Protein AF-A0A3D9JQ90-F1 (afdb_monomer)

Radius of gyration: 9.87 Å; Cα contacts (8 Å, |Δi|>4): 86; chains: 1; bounding box: 22×19×24 Å

Mean predicted aligned error: 6.75 Å

Secondary structure (DSSP, 8-state):
--EEEEE-TTS-EEEEE-SSTHHHHHHHHHTTEEEEEEETTEEEEEE--

Solvent-accessible surface area (backbone atoms only — not comparable to full-atom values): 2882 Å² total; per-residue (Å²): 126,44,34,35,38,36,39,43,80,89,69,50,74,46,80,42,78,50,87,49,81,64,58,56,55,53,52,49,69,77,37,5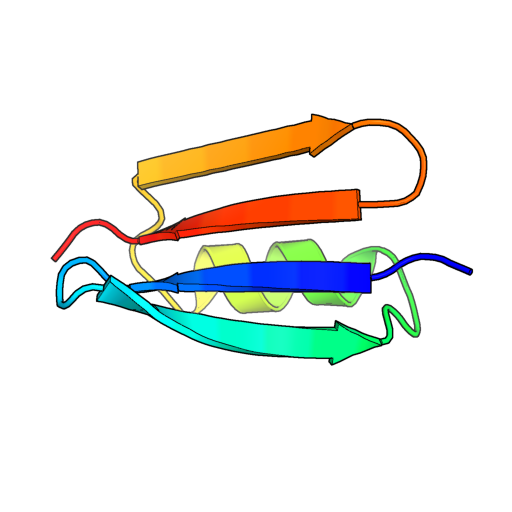9,54,66,48,76,48,80,56,94,50,39,35,39,39,35,40,53,127

pLDDT: mean 71.89, std 5.16, range [58.75, 80.5]

Structure (mmCIF, N/CA/C/O backbone):
data_AF-A0A3D9JQ90-F1
#
_entry.id   AF-A0A3D9JQ90-F1
#
loop_
_atom_site.group_PDB
_atom_site.id
_atom_site.type_symbol
_atom_site.label_atom_id
_atom_site.label_alt_id
_atom_site.label_comp_id
_atom_site.label_asym_id
_atom_site.label_entity_id
_atom_site.label_seq_id
_atom_site.pdbx_PDB_ins_code
_atom_site.Cartn_x
_atom_site.Cartn_y
_atom_site.Cartn_z
_atom_site.occupancy
_atom_site.B_iso_or_equiv
_atom_site.auth_seq_id
_atom_site.auth_comp_id
_atom_site.auth_asym_id
_atom_site.auth_atom_id
_atom_site.pdbx_PDB_model_num
ATOM 1 N N . MET A 1 1 ? 12.010 4.633 -8.590 1.00 62.84 1 MET A N 1
ATOM 2 C CA . MET A 1 1 ? 11.933 3.263 -8.001 1.00 62.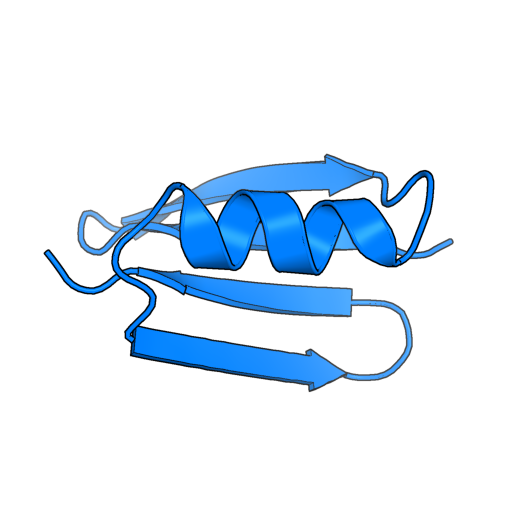84 1 MET A CA 1
ATOM 3 C C . MET A 1 1 ? 10.642 3.221 -7.219 1.00 62.84 1 MET A C 1
ATOM 5 O O . MET A 1 1 ? 10.512 4.011 -6.294 1.00 62.84 1 MET A O 1
ATOM 9 N N . LYS A 1 2 ? 9.685 2.368 -7.597 1.00 67.31 2 LYS A N 1
ATOM 10 C CA . LYS A 1 2 ? 8.345 2.457 -7.013 1.00 67.31 2 LYS A CA 1
ATOM 11 C C . LYS A 1 2 ? 8.285 1.818 -5.624 1.00 67.31 2 LYS A C 1
ATOM 13 O O . LYS A 1 2 ? 8.893 0.775 -5.391 1.00 67.31 2 LYS A O 1
ATOM 18 N N . THR A 1 3 ? 7.568 2.442 -4.695 1.00 74.62 3 THR A N 1
ATOM 19 C CA . THR A 1 3 ? 7.433 1.974 -3.304 1.00 74.62 3 THR A CA 1
ATOM 20 C C . THR A 1 3 ? 5.963 1.905 -2.912 1.00 74.62 3 THR A C 1
ATOM 22 O O . THR A 1 3 ? 5.178 2.784 -3.260 1.00 74.62 3 THR A O 1
ATOM 25 N N . ILE A 1 4 ? 5.590 0.856 -2.184 1.00 76.06 4 ILE A N 1
ATOM 26 C CA . ILE A 1 4 ? 4.278 0.718 -1.560 1.00 76.06 4 ILE A CA 1
ATOM 27 C C . ILE A 1 4 ? 4.418 1.093 -0.091 1.00 76.06 4 ILE A C 1
ATOM 29 O O . ILE A 1 4 ? 5.213 0.499 0.641 1.00 76.06 4 ILE A O 1
ATOM 33 N N . LYS A 1 5 ? 3.627 2.069 0.333 1.00 80.50 5 LYS A N 1
ATOM 34 C CA . LYS A 1 5 ? 3.459 2.452 1.727 1.00 80.50 5 LYS A CA 1
ATOM 35 C C . LYS A 1 5 ? 2.104 1.936 2.188 1.00 80.50 5 LYS A C 1
ATOM 37 O O . LYS A 1 5 ? 1.078 2.351 1.667 1.00 80.50 5 LYS A O 1
ATOM 42 N N . VAL A 1 6 ? 2.093 1.030 3.154 1.00 76.56 6 VAL A N 1
ATOM 43 C CA . VAL A 1 6 ? 0.858 0.577 3.797 1.00 76.56 6 VAL A CA 1
ATOM 44 C C . VAL A 1 6 ? 0.763 1.253 5.152 1.00 76.56 6 VAL A C 1
ATOM 46 O O . VAL A 1 6 ? 1.647 1.070 5.990 1.00 76.56 6 VAL A O 1
ATOM 49 N N . THR A 1 7 ? -0.300 2.020 5.364 1.00 78.12 7 THR A N 1
ATOM 50 C CA . THR A 1 7 ? -0.581 2.673 6.644 1.00 78.12 7 THR A CA 1
ATOM 51 C C . THR A 1 7 ? -1.739 1.943 7.314 1.00 78.12 7 THR A C 1
ATOM 53 O O . THR A 1 7 ? -2.851 1.885 6.782 1.00 78.12 7 THR A O 1
ATOM 56 N N . ARG A 1 8 ? -1.468 1.352 8.478 1.00 71.50 8 ARG A N 1
ATOM 57 C CA . ARG A 1 8 ? -2.490 0.748 9.338 1.00 71.50 8 ARG A CA 1
ATOM 58 C C . ARG A 1 8 ? -3.212 1.838 10.131 1.00 71.50 8 ARG A C 1
ATOM 60 O O . ARG A 1 8 ? -2.659 2.907 10.376 1.00 71.50 8 ARG A O 1
ATOM 67 N N . LYS A 1 9 ? -4.438 1.556 10.578 1.00 70.88 9 LYS A N 1
ATOM 68 C CA . LYS A 1 9 ? -5.241 2.495 11.383 1.00 70.88 9 LYS A CA 1
ATOM 69 C C . LYS A 1 9 ? -4.600 2.850 12.730 1.00 70.88 9 LYS A C 1
ATOM 71 O O . LYS A 1 9 ? -4.840 3.933 13.246 1.00 70.88 9 LYS A O 1
ATOM 76 N N . ASP A 1 10 ? -3.770 1.962 13.275 1.00 75.94 10 ASP A N 1
ATOM 77 C CA . ASP A 1 10 ? -2.984 2.203 14.494 1.00 75.94 10 ASP A CA 1
ATOM 78 C C . ASP A 1 10 ? -1.805 3.181 14.284 1.00 75.94 10 ASP A C 1
ATOM 80 O O . ASP A 1 10 ? -1.064 3.467 15.221 1.00 75.94 10 ASP A O 1
ATOM 84 N N . GLY A 1 11 ? -1.624 3.701 13.064 1.00 70.38 11 GLY A N 1
ATOM 85 C CA . GLY A 1 11 ? -0.537 4.605 12.695 1.00 70.38 11 GLY A CA 1
ATOM 86 C C . GLY A 1 11 ? 0.749 3.891 12.273 1.00 70.38 11 GLY A C 1
ATOM 87 O O . GLY A 1 11 ? 1.684 4.545 11.810 1.00 70.38 11 GLY A O 1
ATOM 88 N N . THR A 1 12 ? 0.811 2.559 12.369 1.00 75.50 12 THR A N 1
ATOM 89 C CA . THR A 1 12 ? 1.977 1.783 11.937 1.00 75.50 12 THR A CA 1
ATOM 90 C C . THR A 1 12 ? 2.117 1.831 10.422 1.00 75.50 12 THR A C 1
ATOM 92 O O . THR A 1 12 ? 1.162 1.601 9.674 1.00 75.50 12 THR A O 1
ATOM 95 N N . MET A 1 13 ? 3.344 2.061 9.961 1.00 77.69 13 MET A N 1
ATOM 96 C CA . MET A 1 13 ? 3.683 2.105 8.545 1.00 77.69 13 MET A CA 1
ATOM 97 C C . MET A 1 13 ? 4.545 0.912 8.138 1.00 77.69 13 MET A C 1
ATOM 99 O O . MET A 1 13 ? 5.541 0.598 8.786 1.00 77.69 13 MET A O 1
ATOM 103 N N . VAL A 1 14 ? 4.198 0.290 7.014 1.00 78.06 14 VAL A N 1
ATOM 104 C CA . VAL A 1 14 ? 5.011 -0.738 6.357 1.00 78.06 14 VAL A CA 1
ATOM 105 C C . VAL A 1 14 ? 5.422 -0.228 4.981 1.00 78.06 14 VAL A C 1
ATOM 107 O O . VAL A 1 14 ? 4.577 0.116 4.157 1.00 78.06 14 VAL A O 1
ATOM 110 N N . LEU A 1 15 ? 6.729 -0.181 4.730 1.00 72.25 15 LEU A N 1
ATOM 111 C CA . LEU A 1 15 ? 7.308 0.217 3.447 1.00 72.25 15 LEU A CA 1
ATOM 112 C C . LEU A 1 15 ? 7.807 -1.028 2.716 1.00 72.25 15 LEU A C 1
ATOM 114 O O . LEU A 1 15 ? 8.673 -1.743 3.217 1.00 72.25 15 LEU A O 1
ATOM 118 N N . LYS A 1 16 ? 7.281 -1.283 1.518 1.00 72.50 16 LYS A N 1
ATOM 119 C CA . LYS A 1 16 ? 7.719 -2.378 0.647 1.00 72.50 16 LYS A CA 1
ATOM 120 C C . LYS A 1 16 ? 8.168 -1.808 -0.694 1.00 72.50 16 LYS A C 1
ATOM 122 O O . LYS A 1 16 ? 7.429 -1.060 -1.329 1.00 72.50 16 LYS A O 1
ATOM 127 N N . LYS A 1 17 ? 9.367 -2.175 -1.159 1.00 73.06 17 LYS A N 1
ATOM 128 C CA . LYS A 1 17 ? 9.791 -1.870 -2.536 1.00 73.06 17 LYS A CA 1
ATOM 129 C C . LYS A 1 17 ? 8.849 -2.585 -3.505 1.00 73.06 17 LYS A C 1
ATOM 131 O O . LYS A 1 17 ? 8.631 -3.786 -3.363 1.00 73.06 17 LYS A O 1
ATOM 136 N N . MET A 1 18 ? 8.275 -1.852 -4.455 1.00 67.31 18 MET A N 1
ATOM 137 C CA . MET A 1 18 ? 7.384 -2.425 -5.458 1.00 67.31 18 MET A CA 1
ATOM 138 C C . MET A 1 18 ? 8.239 -3.199 -6.463 1.00 67.31 18 MET A C 1
ATOM 140 O O . MET A 1 18 ? 9.028 -2.597 -7.190 1.00 67.31 18 MET A O 1
ATOM 144 N N . GLY A 1 19 ? 8.111 -4.527 -6.466 1.00 66.31 19 GLY A N 1
ATOM 145 C CA . GLY A 1 19 ? 8.770 -5.380 -7.451 1.00 66.31 19 GLY A CA 1
ATOM 146 C C . GLY A 1 19 ? 7.986 -5.411 -8.759 1.00 66.31 19 GLY A C 1
ATOM 147 O O . GLY A 1 19 ? 8.578 -5.304 -9.824 1.00 66.31 19 GLY A O 1
ATOM 148 N N . ASN A 1 20 ? 6.653 -5.497 -8.665 1.00 63.59 20 ASN A N 1
ATOM 149 C CA . ASN A 1 20 ? 5.710 -5.463 -9.787 1.00 63.59 20 ASN A CA 1
ATOM 150 C C . ASN A 1 20 ? 4.373 -4.827 -9.362 1.00 63.59 20 ASN A C 1
ATOM 152 O O . ASN A 1 20 ? 3.999 -4.888 -8.193 1.00 63.59 20 ASN A O 1
ATOM 156 N N . SER A 1 21 ? 3.593 -4.286 -10.306 1.00 63.81 21 SER A N 1
ATOM 157 C CA . SER A 1 21 ? 2.277 -3.669 -10.029 1.00 63.81 21 SER A CA 1
ATOM 158 C C . SER A 1 21 ? 1.277 -4.615 -9.336 1.00 63.81 21 SER A C 1
ATOM 160 O O . SER A 1 21 ? 0.400 -4.164 -8.603 1.00 63.81 21 SER A O 1
ATOM 162 N N . MET A 1 22 ? 1.436 -5.933 -9.514 1.00 64.25 22 MET A N 1
ATOM 163 C CA . MET A 1 22 ? 0.619 -6.975 -8.872 1.00 64.25 22 MET A CA 1
ATOM 164 C C . MET A 1 22 ? 0.789 -7.031 -7.340 1.00 64.25 22 MET A C 1
ATOM 166 O O . MET A 1 22 ? -0.105 -7.507 -6.643 1.00 64.25 22 MET A O 1
ATOM 170 N N . ASP A 1 23 ? 1.887 -6.489 -6.795 1.00 68.50 23 ASP A N 1
ATOM 171 C CA . ASP A 1 23 ? 2.089 -6.370 -5.345 1.00 68.50 23 ASP A CA 1
ATOM 172 C C . ASP A 1 23 ? 1.019 -5.487 -4.682 1.00 68.50 23 ASP A C 1
ATOM 174 O O . ASP A 1 23 ? 0.598 -5.770 -3.562 1.00 68.50 23 ASP A O 1
ATOM 178 N N . VAL A 1 24 ? 0.556 -4.438 -5.372 1.00 67.06 24 VAL A N 1
ATOM 179 C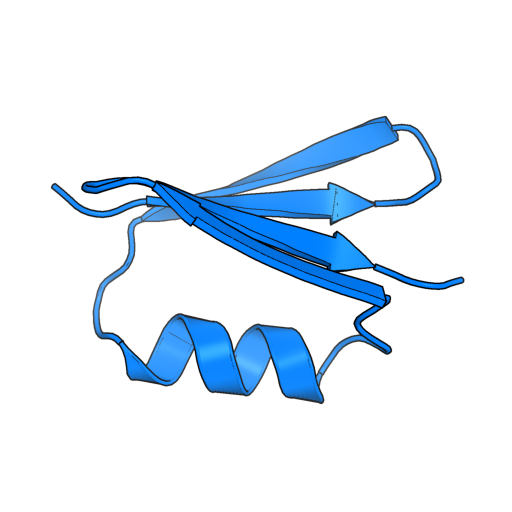 CA . VAL A 1 24 ? -0.477 -3.521 -4.860 1.00 67.06 24 VAL A CA 1
ATOM 180 C C . VAL A 1 24 ? -1.812 -4.240 -4.733 1.00 67.06 24 VAL A C 1
ATOM 182 O O . VAL A 1 24 ? -2.465 -4.128 -3.702 1.00 67.06 24 VAL A O 1
ATOM 185 N N . ILE A 1 25 ? -2.195 -5.005 -5.759 1.00 67.81 25 ILE A N 1
ATOM 186 C CA . ILE A 1 25 ? -3.470 -5.731 -5.800 1.00 67.81 25 ILE A CA 1
ATOM 187 C C . ILE A 1 25 ? -3.489 -6.810 -4.715 1.00 67.81 25 ILE A C 1
ATOM 189 O O . ILE A 1 25 ? -4.442 -6.880 -3.943 1.00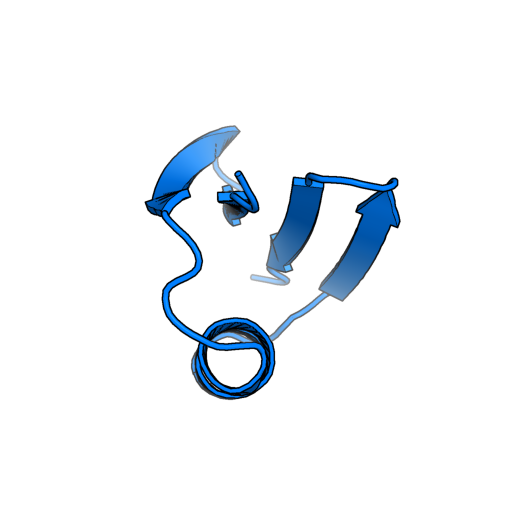 67.81 25 ILE A O 1
ATOM 193 N N . ASN A 1 26 ? -2.416 -7.596 -4.583 1.00 68.94 26 ASN A N 1
ATOM 194 C CA . ASN A 1 26 ? -2.332 -8.629 -3.547 1.00 68.94 26 ASN A CA 1
ATOM 195 C C . ASN A 1 26 ? -2.438 -8.040 -2.135 1.00 68.94 26 ASN A C 1
ATOM 197 O O . ASN A 1 26 ? -3.155 -8.587 -1.301 1.00 68.94 26 ASN A O 1
ATOM 201 N N . LEU A 1 27 ? -1.782 -6.906 -1.871 1.00 70.06 27 LEU A N 1
ATOM 202 C CA . LEU A 1 27 ? -1.900 -6.215 -0.585 1.00 70.06 27 LEU A CA 1
ATOM 203 C C . LEU A 1 27 ? -3.310 -5.648 -0.381 1.00 70.06 27 LEU A C 1
ATOM 205 O O . LEU A 1 27 ? -3.888 -5.832 0.684 1.00 70.06 27 LEU A O 1
ATOM 209 N N . ALA A 1 28 ? -3.888 -5.021 -1.404 1.00 67.56 28 ALA A N 1
ATOM 210 C CA . ALA A 1 28 ? -5.222 -4.440 -1.318 1.00 67.56 28 ALA A CA 1
ATOM 211 C C . ALA A 1 28 ? -6.334 -5.481 -1.113 1.00 67.56 28 ALA A C 1
ATOM 213 O O . ALA A 1 28 ? -7.384 -5.155 -0.569 1.00 67.56 28 ALA A O 1
ATOM 214 N N . THR A 1 29 ? -6.108 -6.721 -1.556 1.00 66.44 29 THR A N 1
ATOM 215 C CA . THR A 1 29 ? -7.058 -7.833 -1.397 1.00 66.44 29 THR A CA 1
ATOM 216 C C . THR A 1 29 ? -6.841 -8.577 -0.076 1.00 66.44 29 THR A C 1
ATOM 218 O O . THR A 1 29 ? -7.801 -9.024 0.543 1.00 66.44 29 THR A O 1
ATOM 221 N N . ALA A 1 30 ? -5.586 -8.703 0.379 1.00 67.44 30 ALA A N 1
ATOM 222 C CA . ALA A 1 30 ? -5.240 -9.344 1.652 1.00 67.44 30 ALA A CA 1
ATOM 223 C C . ALA A 1 30 ? -5.671 -8.524 2.878 1.00 67.44 30 ALA A C 1
ATOM 225 O O . ALA A 1 30 ? -5.879 -9.083 3.954 1.00 67.44 30 ALA A O 1
ATOM 226 N N . PHE A 1 31 ? -5.805 -7.209 2.726 1.00 67.44 31 PHE A N 1
ATOM 227 C CA . PHE A 1 31 ? -6.288 -6.318 3.770 1.00 67.44 31 PHE A CA 1
ATOM 228 C C . PHE A 1 31 ? -7.608 -5.683 3.335 1.00 67.44 31 PHE A C 1
ATOM 230 O O . PHE A 1 31 ? -7.744 -5.300 2.178 1.00 67.44 31 PHE A O 1
ATOM 237 N N . GLN A 1 32 ? -8.579 -5.530 4.242 1.00 70.69 32 GLN A N 1
ATOM 238 C CA . GLN A 1 32 ? -9.775 -4.729 3.957 1.00 70.69 32 GLN A CA 1
ATOM 239 C C . GLN A 1 32 ? -9.337 -3.283 3.718 1.00 70.69 32 GLN A C 1
ATOM 241 O O . GLN A 1 32 ? -9.082 -2.526 4.647 1.00 70.69 32 GLN A O 1
ATOM 246 N N . THR A 1 33 ? -9.136 -2.922 2.459 1.00 71.75 33 THR A N 1
ATOM 247 C CA . THR A 1 33 ? -8.550 -1.635 2.095 1.00 71.75 33 THR A CA 1
ATOM 248 C C . THR A 1 33 ? -9.628 -0.566 2.124 1.00 71.75 33 THR A C 1
ATOM 250 O O . THR A 1 33 ? -10.709 -0.756 1.574 1.00 71.75 33 THR A O 1
ATOM 253 N N . ASP A 1 34 ? -9.333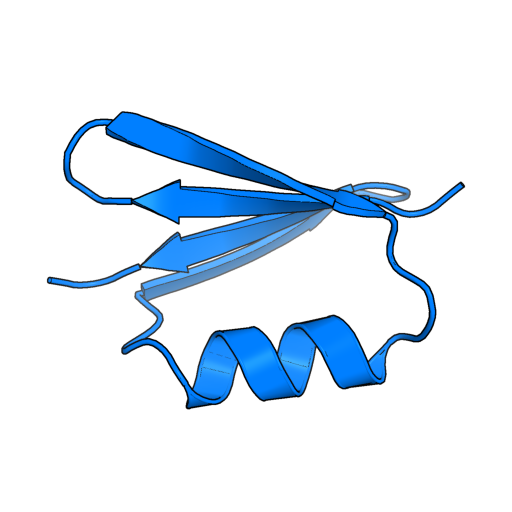 0.559 2.766 1.00 74.19 34 ASP A N 1
ATOM 254 C CA . ASP A 1 34 ? -10.212 1.726 2.779 1.00 74.19 34 ASP A CA 1
ATOM 255 C C . ASP A 1 34 ? -9.968 2.598 1.546 1.00 74.19 34 ASP A C 1
ATOM 257 O O . ASP A 1 34 ? -10.896 2.989 0.840 1.00 74.19 34 ASP A O 1
ATOM 261 N N . ARG A 1 35 ? -8.692 2.892 1.259 1.00 77.44 35 ARG A N 1
ATOM 262 C CA . ARG A 1 35 ? -8.302 3.787 0.166 1.00 77.44 35 ARG A CA 1
ATOM 263 C C . ARG A 1 35 ? -6.933 3.433 -0.397 1.00 77.44 35 ARG A C 1
ATOM 265 O O . ARG A 1 35 ? -6.027 3.072 0.349 1.00 77.44 35 ARG A O 1
ATOM 272 N N . ILE A 1 36 ? -6.769 3.608 -1.705 1.00 76.44 36 ILE A N 1
ATOM 273 C CA . ILE A 1 36 ? -5.471 3.538 -2.381 1.00 76.44 36 ILE A CA 1
ATOM 274 C C . ILE A 1 36 ? -5.202 4.896 -3.027 1.00 76.44 36 ILE A C 1
ATOM 276 O O . ILE A 1 36 ? -6.021 5.377 -3.807 1.00 76.44 36 ILE A O 1
ATOM 280 N N . ASN A 1 37 ? -4.059 5.502 -2.714 1.00 78.50 37 ASN A N 1
ATOM 281 C CA . ASN A 1 37 ? -3.549 6.685 -3.400 1.00 78.50 37 ASN A CA 1
ATOM 282 C C . ASN A 1 37 ? -2.369 6.274 -4.273 1.00 78.50 37 ASN A C 1
ATOM 284 O O . ASN A 1 37 ? -1.467 5.576 -3.811 1.00 78.50 37 ASN A O 1
ATOM 288 N N . HIS A 1 38 ? -2.346 6.736 -5.516 1.00 76.19 38 HIS A N 1
ATOM 289 C CA . HIS A 1 38 ? -1.194 6.572 -6.390 1.00 76.19 38 HIS A CA 1
ATOM 290 C C . HIS A 1 38 ? -0.621 7.950 -6.709 1.00 76.19 38 HIS A C 1
ATOM 292 O O . HIS A 1 38 ? -1.290 8.750 -7.358 1.00 76.19 38 HIS A O 1
ATOM 298 N N . ASP A 1 39 ? 0.592 8.220 -6.232 1.00 75.00 39 ASP A N 1
ATOM 299 C CA . ASP A 1 39 ? 1.315 9.469 -6.458 1.00 75.00 39 ASP A CA 1
ATOM 300 C C . ASP A 1 39 ? 2.693 9.165 -7.061 1.00 75.00 39 ASP A C 1
ATOM 302 O O . ASP A 1 39 ? 3.666 8.881 -6.359 1.00 75.00 39 ASP A O 1
ATOM 306 N N . GLY A 1 40 ? 2.743 9.138 -8.396 1.00 76.38 40 GLY A N 1
ATOM 307 C CA . GLY A 1 40 ? 3.958 8.908 -9.179 1.00 76.38 40 GLY A CA 1
ATOM 308 C C . GLY A 1 40 ? 4.698 7.613 -8.820 1.00 76.38 40 GLY A C 1
ATOM 309 O O . GLY A 1 40 ? 4.346 6.517 -9.270 1.00 76.38 40 GLY A O 1
ATOM 310 N N . ASP A 1 41 ? 5.762 7.756 -8.029 1.00 76.19 41 ASP A N 1
ATOM 311 C CA . ASP A 1 41 ? 6.630 6.662 -7.583 1.00 76.19 41 ASP A CA 1
ATOM 312 C C . ASP A 1 41 ? 6.152 5.986 -6.285 1.00 76.19 41 ASP A C 1
ATOM 314 O O . ASP A 1 41 ? 6.681 4.940 -5.899 1.00 76.19 41 ASP A O 1
ATOM 318 N N . VAL A 1 42 ? 5.136 6.527 -5.611 1.00 72.19 42 VAL A N 1
ATOM 319 C CA . V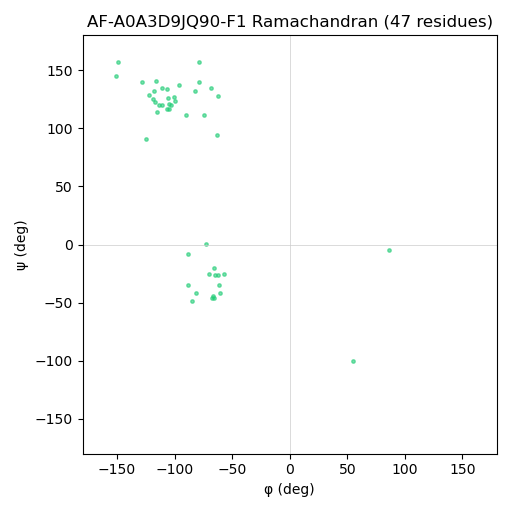AL A 1 42 ? 4.618 5.987 -4.351 1.00 72.19 42 VAL A CA 1
ATOM 320 C C . VAL 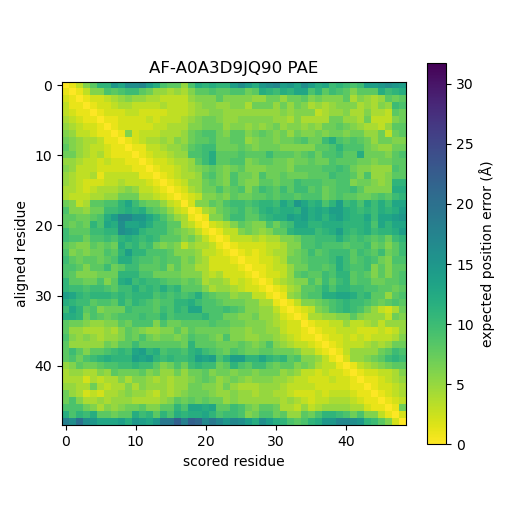A 1 42 ? 3.164 5.565 -4.507 1.00 72.19 42 VAL A C 1
ATOM 322 O O . VAL A 1 42 ? 2.317 6.293 -5.012 1.00 72.19 42 VAL A O 1
ATOM 325 N N . THR A 1 43 ? 2.858 4.355 -4.046 1.00 78.56 43 THR A N 1
ATOM 326 C CA . THR A 1 43 ? 1.476 3.905 -3.852 1.00 78.56 43 THR A CA 1
ATOM 327 C C . THR A 1 43 ? 1.210 3.778 -2.367 1.00 78.56 43 THR A C 1
ATOM 329 O O . THR A 1 43 ? 1.882 3.006 -1.686 1.00 78.56 43 THR A O 1
ATOM 332 N N . GLU A 1 44 ? 0.242 4.526 -1.862 1.00 79.31 44 GLU A N 1
ATOM 333 C CA . GLU A 1 44 ? -0.196 4.438 -0.478 1.00 79.31 44 GLU A CA 1
ATOM 334 C C . GLU A 1 44 ? -1.474 3.605 -0.388 1.00 79.31 44 GLU A C 1
ATOM 336 O O . GLU A 1 44 ? -2.447 3.874 -1.087 1.00 79.31 44 GLU A O 1
ATOM 341 N N . ILE A 1 45 ? -1.471 2.592 0.472 1.00 77.31 45 ILE A N 1
ATOM 342 C CA . ILE A 1 45 ? -2.626 1.746 0.769 1.00 77.31 45 ILE A CA 1
ATOM 343 C C . ILE A 1 45 ? -3.017 2.006 2.225 1.00 77.31 45 ILE A C 1
ATOM 345 O O . ILE A 1 45 ? -2.218 1.799 3.140 1.00 77.31 45 ILE A O 1
ATOM 349 N N . ILE A 1 46 ? -4.245 2.466 2.434 1.00 75.06 46 ILE A N 1
ATOM 350 C CA . ILE A 1 46 ? -4.826 2.763 3.744 1.00 75.06 46 ILE A CA 1
ATOM 351 C C . ILE A 1 46 ? -5.822 1.657 4.070 1.00 75.06 46 ILE A C 1
ATOM 353 O O . ILE A 1 46 ? -6.716 1.373 3.273 1.00 75.06 46 ILE A O 1
ATOM 357 N N . LEU A 1 47 ? -5.662 1.022 5.229 1.00 74.00 47 LEU A N 1
ATOM 358 C CA . LEU A 1 47 ? -6.468 -0.132 5.629 1.00 74.00 47 LEU A CA 1
ATOM 359 C C . LEU A 1 47 ? -7.641 0.268 6.528 1.00 74.00 47 LEU A C 1
ATOM 361 O O . LEU A 1 47 ? -7.469 1.042 7.471 1.00 74.00 47 LEU A O 1
ATOM 365 N N . ARG A 1 48 ? -8.812 -0.317 6.264 1.00 64.44 48 ARG A N 1
ATOM 366 C CA . ARG A 1 48 ? -10.015 -0.245 7.091 1.00 64.44 48 ARG A CA 1
ATOM 367 C C . ARG A 1 48 ? -9.977 -1.408 8.082 1.00 64.44 48 ARG A C 1
ATOM 369 O O . ARG A 1 48 ? -10.081 -2.566 7.695 1.00 64.44 48 ARG A O 1
ATOM 376 N N . VAL A 1 49 ? -9.807 -1.091 9.358 1.00 58.75 49 VAL A N 1
ATOM 377 C CA . VAL A 1 49 ? -10.110 -1.982 10.491 1.00 58.75 49 VAL A CA 1
ATOM 378 C C . VAL A 1 49 ? -11.059 -1.272 11.433 1.00 58.75 49 VAL A C 1
ATOM 380 O O . VAL A 1 49 ? -10.933 -0.031 11.583 1.00 58.75 49 VAL A O 1
#

Nearest PDB structures (foldseek):
  7xt1-assembly1_A  TM=4.155E-01  e=2.519E-01  Bacillus subtilis subsp. subtilis str. 168
  6jo2-assembly1_A  TM=4.487E-01  e=8.990E-01  Thermosynechococcus vestitus BP-1
  4rb1-assembly1_B-2  TM=4.537E-01  e=3.208E+00  Magnetospirillum gryphiswaldense MSR-1 v2
  7po1-assembly1_8  TM=4.808E-01  e=5.482E+00  Homo sapiens
  6nf8-assembly1_z  TM=4.459E-01  e=4.194E+00  Homo sapiens

Foldseek 3Di:
DAWEWEAEPVRDIDIDQDPDPVVVVVVCVVAQWDDWDDDPRYIYTYG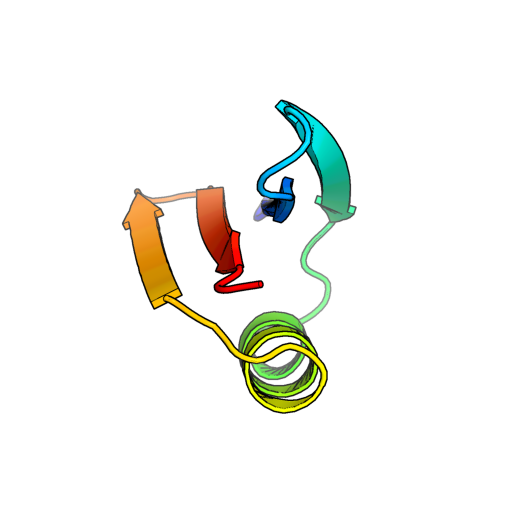DD

Organism: NCBI:txid456490

Sequence (49 aa):
MKTIKVTRKDGTMVLKKMGNSMDVINLATAFQTDRINHDGDVTEII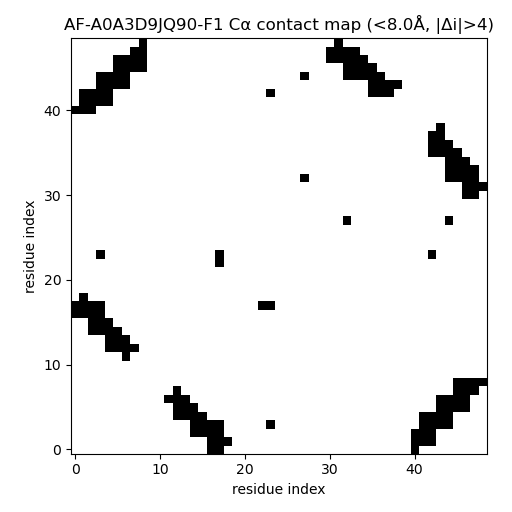LRV